Protein AF-A0A816V532-F1 (afdb_monomer_lite)

Structure (mmCIF, N/CA/C/O backbone):
data_AF-A0A816V532-F1
#
_entry.id   AF-A0A816V532-F1
#
loop_
_atom_site.group_PDB
_atom_site.id
_atom_site.type_symbol
_atom_site.label_atom_id
_atom_site.label_alt_id
_atom_site.label_comp_id
_atom_site.label_asym_id
_atom_site.label_entity_id
_atom_site.label_seq_id
_atom_site.pdbx_PDB_ins_code
_atom_site.Cartn_x
_atom_site.Cartn_y
_atom_site.Cartn_z
_atom_site.occupancy
_atom_site.B_iso_or_equiv
_atom_site.auth_seq_id
_atom_site.auth_comp_id
_atom_site.auth_asym_id
_atom_site.auth_atom_id
_atom_site.pdbx_PDB_model_num
ATOM 1 N N . MET A 1 1 ? 30.472 -33.501 -33.872 1.00 57.78 1 MET A N 1
ATOM 2 C CA . MET A 1 1 ? 30.111 -33.122 -32.482 1.00 57.78 1 MET A CA 1
ATOM 3 C C . MET A 1 1 ? 30.329 -31.638 -32.143 1.00 57.78 1 MET A C 1
ATOM 5 O O . MET A 1 1 ? 29.701 -31.175 -31.203 1.00 57.78 1 MET A O 1
ATOM 9 N N . GLY A 1 2 ? 31.120 -30.856 -32.896 1.00 64.56 2 GLY A N 1
ATOM 10 C CA . GLY A 1 2 ? 31.422 -29.450 -32.546 1.00 64.56 2 GLY A CA 1
ATOM 11 C C . GLY A 1 2 ? 30.283 -28.419 -32.679 1.00 64.56 2 GLY A C 1
ATOM 12 O O . GLY A 1 2 ? 30.340 -27.380 -32.036 1.00 64.56 2 GLY A O 1
ATOM 13 N N . LEU A 1 3 ? 29.228 -28.696 -33.457 1.00 66.00 3 LEU A N 1
ATOM 14 C CA . LEU A 1 3 ? 28.119 -27.751 -33.704 1.00 66.00 3 LEU A CA 1
ATOM 15 C C . LEU A 1 3 ? 26.981 -27.801 -32.664 1.00 66.00 3 LEU A C 1
ATOM 17 O O . LEU A 1 3 ? 26.150 -26.899 -32.619 1.00 66.00 3 LEU A O 1
ATOM 21 N N . LEU A 1 4 ? 26.945 -28.820 -31.801 1.00 71.69 4 LEU A N 1
ATOM 22 C CA . LEU A 1 4 ? 25.886 -28.989 -30.792 1.00 71.69 4 LEU A CA 1
ATOM 23 C C . LEU A 1 4 ? 26.057 -28.055 -29.582 1.00 71.69 4 LEU A C 1
ATOM 25 O O . LEU A 1 4 ? 25.076 -27.545 -29.044 1.00 71.69 4 LEU A O 1
ATOM 29 N N . ALA A 1 5 ? 27.303 -27.786 -29.186 1.00 71.75 5 ALA A N 1
ATOM 30 C CA . ALA A 1 5 ? 27.629 -26.891 -28.078 1.00 71.75 5 ALA A CA 1
ATOM 31 C C . ALA A 1 5 ? 27.169 -25.428 -28.292 1.00 71.75 5 ALA A C 1
ATOM 33 O O . ALA A 1 5 ? 26.525 -24.887 -27.388 1.00 71.75 5 ALA A O 1
ATOM 34 N N . PRO A 1 6 ? 27.408 -24.778 -29.454 1.00 75.75 6 PRO A N 1
ATOM 35 C CA . PRO A 1 6 ? 26.937 -23.410 -29.682 1.00 75.75 6 PRO A CA 1
ATOM 36 C C . PRO A 1 6 ? 25.405 -23.310 -29.763 1.00 75.75 6 PRO A C 1
ATOM 38 O O . PRO A 1 6 ? 24.836 -22.339 -29.270 1.00 75.75 6 PRO A O 1
ATOM 41 N N . LEU A 1 7 ? 24.719 -24.331 -30.293 1.00 72.81 7 LEU A N 1
ATOM 42 C CA . LEU A 1 7 ? 23.249 -24.388 -30.324 1.00 72.81 7 LEU A CA 1
ATOM 43 C C . LEU A 1 7 ? 22.635 -24.495 -28.919 1.00 72.81 7 LEU A C 1
ATOM 45 O O . LEU A 1 7 ? 21.651 -23.816 -28.621 1.00 72.81 7 LEU A O 1
ATOM 49 N N . MET A 1 8 ? 23.232 -25.293 -28.028 1.00 72.38 8 MET A N 1
ATOM 50 C CA . MET A 1 8 ? 22.786 -25.377 -26.632 1.00 72.38 8 MET A CA 1
ATOM 51 C C . MET A 1 8 ? 23.014 -24.073 -25.855 1.00 72.38 8 MET A C 1
ATOM 53 O O . MET A 1 8 ? 22.180 -23.703 -25.029 1.00 72.38 8 MET A O 1
ATOM 57 N N . LEU A 1 9 ? 24.109 -23.357 -26.124 1.00 71.00 9 LEU A N 1
ATOM 58 C CA . LEU A 1 9 ? 24.374 -22.037 -25.541 1.00 71.00 9 LEU A CA 1
ATOM 59 C C . LEU A 1 9 ? 23.373 -20.983 -26.029 1.00 71.00 9 LEU A C 1
ATOM 61 O O . LEU A 1 9 ? 22.866 -20.207 -25.221 1.00 71.00 9 LEU A O 1
ATOM 65 N N . LEU A 1 10 ? 23.033 -20.996 -27.321 1.00 73.50 10 LEU A N 1
ATOM 66 C CA . LEU A 1 10 ? 22.036 -20.090 -27.890 1.00 73.50 10 LEU A CA 1
ATOM 67 C C . LEU A 1 10 ? 20.649 -20.321 -27.271 1.00 73.50 10 LEU A C 1
ATOM 69 O O . LEU A 1 10 ? 19.994 -19.368 -26.858 1.00 73.50 10 LEU A O 1
ATOM 73 N N . SER A 1 11 ? 20.243 -21.588 -27.141 1.00 77.31 11 SER A N 1
ATOM 74 C CA . SER A 1 11 ? 18.985 -21.993 -26.500 1.00 77.31 11 SER A CA 1
ATOM 75 C C . SER A 1 11 ? 18.902 -21.538 -25.037 1.00 77.31 11 SER A C 1
ATOM 77 O O . SER A 1 11 ? 17.910 -20.928 -24.630 1.00 77.31 11 SER A O 1
ATOM 79 N N . LYS A 1 12 ? 19.974 -21.739 -24.254 1.00 71.12 12 LYS A N 1
ATOM 80 C CA . LYS A 1 12 ? 20.041 -21.268 -22.860 1.00 71.12 12 LYS A CA 1
ATOM 81 C C . LYS A 1 12 ? 19.942 -19.745 -22.762 1.00 71.12 12 LYS A C 1
ATOM 83 O O . LYS A 1 12 ? 19.173 -19.247 -21.945 1.00 71.12 12 LYS A O 1
ATOM 88 N N . ASN A 1 13 ? 20.662 -19.010 -23.608 1.00 71.38 13 ASN A N 1
ATOM 89 C CA . ASN A 1 13 ? 20.627 -17.546 -23.608 1.00 71.38 13 ASN A CA 1
ATOM 90 C C . ASN A 1 13 ? 19.251 -16.996 -24.016 1.00 71.38 13 ASN A C 1
ATOM 92 O O . ASN A 1 13 ? 18.772 -16.044 -23.403 1.00 71.38 13 ASN A O 1
ATOM 96 N N . LEU A 1 14 ? 18.574 -17.629 -24.981 1.00 69.56 14 LEU A N 1
ATOM 97 C CA . LEU A 1 14 ? 17.197 -17.285 -25.349 1.00 69.56 14 LEU A CA 1
ATOM 98 C C . LEU A 1 14 ? 16.229 -17.513 -24.184 1.00 69.56 14 LEU A C 1
ATOM 100 O O . LEU A 1 14 ? 15.425 -16.635 -23.879 1.00 69.56 14 LEU A O 1
ATOM 104 N N . SER A 1 15 ? 16.343 -18.649 -23.491 1.00 66.38 15 SER A N 1
ATOM 105 C CA . SER A 1 15 ? 15.522 -18.942 -22.312 1.00 66.38 15 SER A CA 1
ATOM 106 C C . SER A 1 15 ? 15.741 -17.919 -21.195 1.00 66.38 15 SER A C 1
ATOM 108 O O . SER A 1 15 ? 14.776 -17.484 -20.568 1.00 66.38 15 SER A O 1
ATOM 110 N N . ILE A 1 16 ? 16.986 -17.501 -20.950 1.00 70.12 16 ILE A N 1
ATOM 111 C CA . ILE A 1 16 ? 17.312 -16.476 -19.948 1.00 70.12 16 ILE A CA 1
ATOM 112 C C . ILE A 1 16 ? 16.702 -15.124 -20.346 1.00 70.12 16 ILE A C 1
ATOM 114 O O . ILE A 1 16 ? 16.022 -14.513 -19.523 1.00 70.12 16 ILE A O 1
ATOM 118 N N . CYS A 1 17 ? 16.849 -14.699 -21.606 1.00 67.38 17 CYS A N 1
ATOM 119 C CA . CYS A 1 17 ? 16.262 -13.450 -22.110 1.00 67.38 17 CYS A CA 1
ATOM 120 C C . CYS A 1 17 ? 14.735 -13.419 -21.983 1.00 67.38 17 CYS A C 1
ATOM 122 O O . CYS A 1 17 ? 14.179 -12.442 -21.481 1.00 67.38 17 CYS A O 1
ATOM 124 N N . VAL A 1 18 ? 14.052 -14.496 -22.386 1.00 71.50 18 VAL A N 1
ATOM 125 C CA . VAL A 1 18 ? 12.589 -14.588 -22.277 1.00 71.50 18 VAL A CA 1
ATOM 126 C C . VAL A 1 18 ? 12.170 -14.488 -20.809 1.00 71.50 18 VAL A C 1
ATOM 128 O O . VAL A 1 18 ? 11.314 -13.678 -20.462 1.00 71.50 18 VAL A O 1
ATOM 131 N N . THR A 1 19 ? 12.823 -15.231 -19.913 1.00 69.19 19 THR A N 1
ATOM 132 C CA . THR A 1 19 ? 12.499 -15.199 -18.476 1.00 69.19 19 THR A CA 1
ATOM 133 C C . THR A 1 19 ? 12.706 -13.804 -17.874 1.00 69.19 19 THR A C 1
ATOM 135 O O . THR A 1 19 ? 11.891 -13.331 -17.080 1.00 69.19 19 THR A O 1
ATOM 138 N N . GLN A 1 20 ? 13.767 -13.106 -18.286 1.00 70.44 20 GLN A N 1
ATOM 139 C CA . GLN A 1 20 ? 14.086 -11.756 -17.827 1.00 70.44 20 GLN A CA 1
ATOM 140 C C . GLN A 1 20 ? 13.056 -10.718 -18.299 1.00 70.44 20 GLN A C 1
ATOM 142 O O . GLN A 1 20 ? 12.751 -9.784 -17.557 1.00 70.44 20 GLN A O 1
ATOM 147 N N . GLN A 1 21 ? 12.463 -10.916 -19.479 1.00 73.19 21 GLN A N 1
ATOM 148 C CA . GLN A 1 21 ? 11.405 -10.059 -20.016 1.00 73.19 21 GLN A CA 1
ATOM 149 C C . GLN A 1 21 ? 10.057 -10.250 -19.298 1.00 73.19 21 GLN A C 1
ATOM 151 O O . GLN A 1 21 ? 9.328 -9.279 -19.112 1.00 73.19 21 GLN A O 1
ATOM 156 N N . TRP A 1 22 ? 9.735 -11.466 -18.838 1.00 72.50 22 TRP A N 1
ATOM 157 C CA . TRP A 1 22 ? 8.490 -11.758 -18.103 1.00 72.50 22 TRP A CA 1
ATOM 158 C C . TRP A 1 22 ? 8.538 -11.372 -16.615 1.00 72.50 22 TRP A C 1
ATOM 160 O O . TRP A 1 22 ? 7.510 -11.038 -16.021 1.00 72.50 22 TRP A O 1
ATOM 170 N N . MET A 1 23 ? 9.728 -11.369 -16.011 1.00 73.19 23 MET A N 1
ATOM 171 C CA . MET A 1 23 ? 9.947 -11.041 -14.598 1.00 73.19 23 MET A CA 1
ATOM 172 C C . MET A 1 23 ? 9.317 -9.705 -14.123 1.00 73.19 23 MET A C 1
ATOM 174 O O . MET A 1 23 ? 8.700 -9.705 -13.053 1.00 73.19 23 MET A O 1
ATOM 178 N N . PRO A 1 24 ? 9.421 -8.565 -14.842 1.00 70.44 24 PRO A N 1
ATOM 179 C CA . PRO A 1 24 ? 8.783 -7.313 -14.416 1.00 70.44 24 PRO A CA 1
ATOM 180 C C . PRO A 1 24 ? 7.250 -7.390 -14.398 1.00 70.44 24 PRO A C 1
ATOM 182 O O . PRO A 1 24 ? 6.637 -6.896 -13.451 1.00 70.44 24 PRO A O 1
ATOM 185 N N . TYR A 1 25 ? 6.628 -8.065 -15.372 1.00 74.38 25 TYR A N 1
ATOM 186 C CA . TYR A 1 25 ? 5.173 -8.261 -15.402 1.00 74.38 25 TYR A CA 1
ATOM 187 C C . TYR A 1 25 ? 4.698 -9.125 -14.234 1.00 74.38 25 TYR A C 1
ATOM 189 O O . TYR A 1 25 ? 3.705 -8.798 -13.585 1.00 74.38 25 TYR A O 1
ATOM 197 N N . TYR A 1 26 ? 5.441 -10.190 -13.919 1.00 76.00 26 TYR A N 1
ATOM 198 C CA . TYR A 1 26 ? 5.145 -11.041 -12.770 1.00 76.00 26 TYR A CA 1
ATOM 199 C C . TYR A 1 26 ? 5.245 -10.269 -11.448 1.00 76.00 26 TYR A C 1
ATOM 201 O O . TYR A 1 26 ? 4.340 -10.343 -10.618 1.00 76.00 26 TYR A O 1
ATOM 209 N N . LYS A 1 27 ? 6.306 -9.468 -11.266 1.00 70.31 27 LYS A N 1
ATOM 210 C CA . LYS A 1 27 ? 6.458 -8.606 -10.083 1.00 70.31 27 LYS A CA 1
ATOM 211 C C . LYS A 1 27 ? 5.295 -7.626 -9.954 1.00 70.31 27 LYS A C 1
ATOM 213 O O . LYS A 1 27 ? 4.735 -7.496 -8.872 1.00 70.31 27 LYS A O 1
ATOM 218 N N . LEU A 1 28 ? 4.895 -6.978 -11.044 1.00 72.44 28 LEU A N 1
ATOM 219 C CA . LEU A 1 28 ? 3.786 -6.028 -11.028 1.00 72.44 28 LEU A CA 1
ATOM 220 C C . LEU A 1 28 ? 2.451 -6.725 -10.708 1.00 72.44 28 LEU A C 1
ATOM 222 O O . LEU A 1 28 ? 1.699 -6.263 -9.855 1.00 72.44 28 LEU A O 1
ATOM 226 N N . GLY A 1 29 ? 2.173 -7.880 -11.311 1.00 75.31 29 GLY A N 1
ATOM 227 C CA . GLY A 1 29 ? 0.949 -8.635 -11.036 1.00 75.31 29 GLY A CA 1
ATOM 228 C C . GLY A 1 29 ? 0.864 -9.139 -9.592 1.00 75.31 29 GLY A C 1
ATOM 229 O O . GLY A 1 29 ? -0.103 -8.858 -8.884 1.00 75.31 29 GLY A O 1
ATOM 230 N N . VAL A 1 3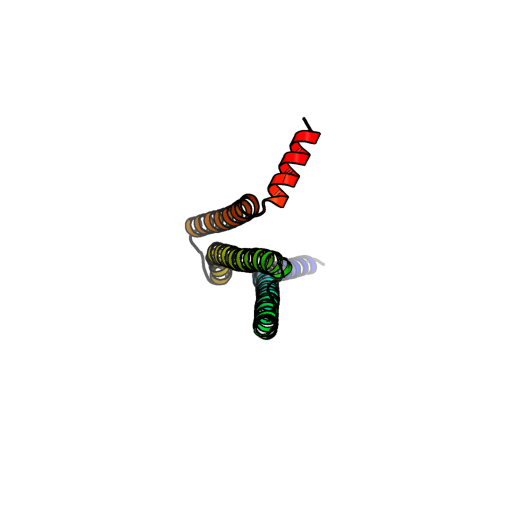0 ? 1.887 -9.868 -9.144 1.00 76.44 30 VAL A N 1
ATOM 231 C CA . VAL A 1 30 ? 1.842 -10.611 -7.875 1.00 76.44 30 VAL A CA 1
ATOM 232 C C . VAL A 1 30 ? 2.147 -9.735 -6.666 1.00 76.44 30 VAL A C 1
ATOM 234 O O . VAL A 1 30 ? 1.534 -9.918 -5.620 1.00 76.44 30 VAL A O 1
ATOM 237 N N . ILE A 1 31 ? 3.077 -8.786 -6.784 1.00 69.56 31 ILE A N 1
ATOM 238 C CA . ILE A 1 31 ? 3.506 -7.964 -5.641 1.00 69.56 31 ILE A CA 1
ATOM 239 C C . ILE A 1 31 ? 2.622 -6.724 -5.500 1.00 69.56 31 ILE A C 1
ATOM 241 O O . ILE A 1 31 ? 2.402 -6.256 -4.388 1.00 69.56 31 ILE A O 1
ATOM 245 N N . VAL A 1 32 ? 2.099 -6.193 -6.608 1.00 66.50 32 VAL A N 1
ATOM 246 C CA . VAL A 1 32 ? 1.400 -4.901 -6.599 1.00 66.50 32 VAL A CA 1
ATOM 247 C C . VAL A 1 32 ? -0.098 -5.068 -6.777 1.00 66.50 32 VAL A C 1
ATOM 249 O O . VAL A 1 32 ? -0.867 -4.690 -5.893 1.00 66.50 32 VAL A O 1
ATOM 252 N N . ILE A 1 33 ? -0.525 -5.630 -7.909 1.00 74.44 33 ILE A N 1
ATOM 253 C CA . ILE A 1 33 ? -1.948 -5.688 -8.263 1.00 74.44 33 ILE A CA 1
ATOM 254 C C . ILE A 1 33 ? -2.695 -6.595 -7.287 1.00 74.44 33 ILE A C 1
ATOM 256 O O . ILE A 1 33 ? -3.705 -6.184 -6.717 1.00 74.44 33 ILE A O 1
ATOM 260 N N . PHE A 1 34 ? -2.190 -7.807 -7.056 1.00 73.44 34 PHE A N 1
ATOM 261 C CA . PHE A 1 34 ? -2.890 -8.801 -6.249 1.00 73.44 34 PHE A CA 1
ATOM 262 C C . PHE A 1 34 ? -3.102 -8.360 -4.783 1.00 73.44 34 PHE A C 1
ATOM 264 O O . PHE A 1 34 ? -4.251 -8.376 -4.331 1.00 73.44 34 PHE A O 1
ATOM 271 N N . PRO A 1 35 ? -2.088 -7.861 -4.044 1.00 71.19 35 PRO A N 1
ATOM 272 C CA . PRO A 1 35 ? -2.282 -7.409 -2.665 1.00 71.19 35 PRO A CA 1
ATOM 273 C C . PRO A 1 35 ? -3.140 -6.145 -2.582 1.00 71.19 35 PRO A C 1
ATOM 275 O O . PRO A 1 35 ? -3.942 -6.005 -1.658 1.00 71.19 35 PRO A O 1
ATOM 278 N N . SER A 1 36 ? -3.027 -5.248 -3.568 1.00 72.38 36 SER A N 1
ATOM 279 C CA . SER A 1 36 ? -3.862 -4.044 -3.636 1.00 72.38 36 SER A CA 1
ATOM 280 C C . SER A 1 36 ? -5.335 -4.400 -3.825 1.00 72.38 36 SER A C 1
ATOM 282 O O . SER A 1 36 ? -6.180 -3.868 -3.109 1.00 72.38 36 SER A O 1
ATOM 284 N N . LEU A 1 37 ? -5.655 -5.338 -4.724 1.00 74.31 37 LEU A N 1
ATOM 285 C CA . LEU A 1 37 ? -7.028 -5.805 -4.938 1.00 74.31 37 LEU A CA 1
ATOM 286 C C . LEU A 1 37 ? -7.599 -6.470 -3.687 1.00 74.31 37 LEU A C 1
ATOM 288 O O . LEU A 1 37 ? -8.713 -6.138 -3.286 1.00 74.31 37 LEU A O 1
ATOM 292 N N . ILE A 1 38 ? -6.834 -7.350 -3.033 1.00 77.12 38 ILE A N 1
ATOM 293 C CA . ILE A 1 38 ? -7.259 -7.976 -1.773 1.00 77.12 38 ILE A CA 1
ATOM 294 C C . ILE A 1 38 ? -7.540 -6.908 -0.717 1.00 77.12 38 ILE A C 1
ATOM 296 O O . ILE A 1 38 ? -8.579 -6.958 -0.062 1.00 77.12 38 ILE A O 1
ATOM 300 N N . SER A 1 39 ? -6.652 -5.923 -0.575 1.00 72.38 39 SER A N 1
ATOM 301 C CA . SER A 1 39 ? -6.811 -4.842 0.398 1.00 72.38 39 SER A CA 1
ATOM 302 C C . SER A 1 39 ? -8.048 -3.985 0.101 1.00 72.38 39 SER A C 1
ATOM 304 O O . SER A 1 39 ? -8.835 -3.705 1.002 1.00 72.38 39 SER A O 1
ATOM 306 N N . ILE A 1 40 ? -8.296 -3.640 -1.167 1.00 75.50 40 ILE A N 1
ATOM 307 C CA . ILE A 1 40 ? -9.497 -2.901 -1.591 1.00 75.50 40 ILE A CA 1
ATOM 308 C C . ILE A 1 40 ? -10.768 -3.701 -1.294 1.00 75.50 40 ILE A C 1
ATOM 310 O O . ILE A 1 40 ? -11.721 -3.147 -0.742 1.00 75.50 40 ILE A O 1
ATOM 314 N N . ILE A 1 41 ? -10.793 -4.992 -1.640 1.00 76.94 41 ILE A N 1
ATOM 315 C CA . ILE A 1 41 ? -11.941 -5.873 -1.392 1.00 76.94 41 ILE A CA 1
ATOM 316 C C . ILE A 1 41 ? -12.192 -5.986 0.113 1.00 76.94 41 ILE A C 1
ATOM 318 O O . ILE A 1 41 ? -13.312 -5.743 0.557 1.00 76.94 41 ILE A O 1
ATOM 322 N N . ALA A 1 42 ? -11.160 -6.282 0.906 1.00 72.38 42 ALA A N 1
ATOM 323 C CA . ALA A 1 42 ? -11.275 -6.399 2.356 1.00 72.38 42 ALA A CA 1
ATOM 324 C C . ALA A 1 42 ? -11.783 -5.094 2.986 1.00 72.38 42 ALA A C 1
ATOM 326 O O . ALA A 1 42 ? -12.769 -5.111 3.723 1.00 72.38 42 ALA A O 1
ATOM 327 N N . ASN A 1 43 ? -11.188 -3.951 2.631 1.00 71.75 43 ASN A N 1
ATOM 328 C CA . ASN A 1 43 ? -11.612 -2.644 3.134 1.00 71.75 43 ASN A CA 1
ATOM 329 C C . ASN A 1 43 ? -13.055 -2.311 2.726 1.00 71.75 43 ASN A C 1
ATOM 331 O O . ASN A 1 43 ? -13.812 -1.788 3.541 1.00 71.75 43 ASN A O 1
ATOM 335 N N . SER A 1 44 ? -13.471 -2.663 1.506 1.00 71.44 44 SER A N 1
ATOM 336 C CA . SER A 1 44 ? -14.842 -2.445 1.021 1.00 71.44 44 SER A CA 1
ATOM 337 C C . SER A 1 44 ? -15.861 -3.322 1.748 1.00 71.44 44 SER A C 1
ATOM 339 O O . SER A 1 44 ? -16.946 -2.855 2.094 1.00 71.44 44 SER A O 1
ATOM 341 N N . VAL A 1 45 ? -15.519 -4.586 2.013 1.00 73.50 45 VAL A N 1
ATOM 342 C CA . VAL A 1 45 ? -16.363 -5.513 2.781 1.00 73.50 45 VAL A CA 1
ATOM 343 C C . VAL A 1 45 ? -16.519 -5.025 4.219 1.00 73.50 45 VAL A C 1
ATOM 345 O O . VAL A 1 45 ? -17.646 -4.942 4.708 1.00 73.50 45 VAL A O 1
ATOM 348 N N . ILE A 1 46 ? -15.421 -4.637 4.876 1.00 73.75 46 ILE A N 1
ATOM 349 C CA . ILE A 1 46 ? -15.448 -4.087 6.238 1.00 73.75 46 ILE A CA 1
ATOM 350 C C . ILE A 1 46 ? -16.276 -2.797 6.270 1.00 73.75 46 ILE A C 1
ATOM 352 O O . ILE A 1 46 ? -17.117 -2.626 7.154 1.00 73.75 46 ILE A O 1
ATOM 356 N N . PHE A 1 47 ? -16.099 -1.912 5.286 1.00 71.94 47 PHE A N 1
ATOM 357 C CA . PHE A 1 47 ? -16.868 -0.675 5.182 1.00 71.94 47 PHE A CA 1
ATOM 358 C C . PHE A 1 47 ? -18.370 -0.940 5.023 1.00 71.94 47 PHE A C 1
ATOM 360 O O . PHE A 1 47 ? -19.179 -0.395 5.777 1.00 71.94 47 PHE A O 1
ATOM 367 N N . ASN A 1 48 ? -18.755 -1.834 4.108 1.00 73.06 48 ASN A N 1
ATOM 368 C CA . ASN A 1 48 ? -20.152 -2.223 3.923 1.00 73.06 48 ASN A CA 1
ATOM 369 C C . ASN A 1 48 ? -20.742 -2.846 5.191 1.00 73.06 48 ASN A C 1
ATOM 371 O O . ASN A 1 48 ? -21.860 -2.505 5.583 1.00 73.06 48 ASN A O 1
ATOM 375 N N . PHE A 1 49 ? -19.991 -3.713 5.870 1.00 73.38 49 PHE A N 1
ATOM 376 C CA . PHE A 1 49 ? -20.421 -4.309 7.129 1.00 73.38 49 PHE A CA 1
ATOM 377 C C . PHE A 1 49 ? -20.628 -3.250 8.224 1.00 73.38 49 PHE A C 1
ATOM 379 O O . PHE A 1 49 ? -21.652 -3.263 8.911 1.00 73.38 49 PHE A O 1
ATOM 386 N N . ALA A 1 50 ? -19.720 -2.278 8.348 1.00 65.00 50 ALA A N 1
ATOM 387 C CA . ALA A 1 50 ? -19.841 -1.171 9.296 1.00 65.00 50 ALA A CA 1
ATOM 388 C C . ALA A 1 50 ? -21.051 -0.264 8.989 1.00 65.00 50 ALA A C 1
ATOM 390 O O . ALA A 1 50 ? -21.795 0.128 9.899 1.00 65.00 50 ALA A O 1
ATOM 391 N N . CYS A 1 51 ? -21.305 0.033 7.709 1.00 69.50 51 CYS A N 1
ATOM 392 C CA . CYS A 1 51 ? -22.476 0.793 7.268 1.00 69.50 51 CYS A CA 1
ATOM 393 C C . CYS A 1 51 ? -23.789 0.054 7.562 1.00 69.50 51 CYS A C 1
ATOM 395 O O . CYS A 1 51 ? -24.732 0.654 8.088 1.00 69.50 51 CYS A O 1
ATOM 397 N N . LEU A 1 52 ? -23.854 -1.249 7.276 1.00 69.56 52 LEU A N 1
ATOM 398 C CA . LEU A 1 52 ? -25.032 -2.077 7.545 1.00 69.56 52 LEU A CA 1
ATOM 399 C C . LEU A 1 52 ? -25.304 -2.210 9.048 1.00 69.56 52 LEU A C 1
ATOM 401 O O . LEU A 1 52 ? -26.449 -2.043 9.476 1.00 69.56 52 LEU A O 1
ATOM 405 N N . SER A 1 53 ? -24.263 -2.422 9.854 1.00 63.41 53 SER A N 1
ATOM 406 C CA . SER A 1 53 ? -24.356 -2.456 11.319 1.00 63.41 53 SER A CA 1
ATOM 407 C C . SER A 1 53 ? -24.858 -1.122 11.879 1.00 63.41 53 SER A C 1
ATOM 409 O O . SER A 1 53 ? -25.763 -1.089 12.714 1.00 63.41 53 SER A O 1
ATOM 411 N N . THR A 1 54 ? -24.375 -0.002 11.335 1.00 63.16 54 THR A N 1
ATOM 412 C CA . THR A 1 54 ? -24.854 1.339 11.699 1.00 63.16 54 THR A CA 1
ATOM 413 C C . THR A 1 54 ? -26.329 1.554 11.335 1.00 63.16 54 THR A C 1
ATOM 415 O O . THR A 1 54 ? -27.083 2.145 12.116 1.00 63.16 54 THR A O 1
ATOM 418 N N . ARG A 1 55 ? -26.771 1.062 10.168 1.00 63.53 55 ARG A N 1
ATOM 419 C CA . ARG A 1 55 ? -28.156 1.212 9.694 1.00 63.53 55 ARG A CA 1
ATOM 420 C C . ARG A 1 55 ? -29.152 0.407 10.537 1.00 63.53 55 ARG A C 1
ATOM 422 O O . ARG A 1 55 ? -30.217 0.930 10.857 1.00 63.53 55 ARG A O 1
ATOM 429 N N . ARG A 1 56 ? -28.807 -0.821 10.945 1.00 58.91 56 ARG A N 1
ATOM 430 C CA . ARG A 1 56 ? -29.686 -1.685 11.763 1.00 58.91 56 ARG A CA 1
ATOM 431 C C . ARG A 1 56 ? -29.959 -1.114 13.156 1.00 58.91 56 ARG A C 1
ATOM 433 O O . ARG A 1 56 ? -31.082 -1.212 13.646 1.00 58.91 56 ARG A O 1
ATOM 440 N N . ILE A 1 57 ? -28.964 -0.470 13.766 1.00 54.31 57 ILE A N 1
ATOM 441 C CA . ILE A 1 57 ? -29.085 0.093 15.118 1.00 54.31 57 ILE A CA 1
ATOM 442 C C . ILE A 1 57 ? -29.893 1.401 15.111 1.00 54.31 57 ILE A C 1
ATOM 444 O O . ILE A 1 57 ? -30.668 1.639 16.034 1.00 54.31 57 ILE A O 1
ATOM 448 N N . ARG A 1 58 ? -29.806 2.222 14.048 1.00 55.75 58 ARG A N 1
ATOM 449 C CA . ARG A 1 58 ? -30.673 3.411 13.894 1.00 55.75 58 ARG A CA 1
ATOM 450 C C . ARG A 1 58 ? -32.161 3.057 13.828 1.00 55.75 58 ARG A C 1
ATOM 452 O O . ARG A 1 58 ? -32.969 3.801 14.366 1.00 55.75 58 ARG A O 1
ATOM 459 N N . LEU A 1 59 ? -32.507 1.923 13.215 1.00 55.00 59 LEU A N 1
ATOM 460 C CA . LEU A 1 59 ? -33.891 1.441 13.139 1.00 55.00 59 LEU A CA 1
ATOM 461 C C . LEU A 1 59 ? -34.410 0.900 14.485 1.00 55.00 59 LEU A C 1
ATOM 463 O O . LEU A 1 59 ? -35.583 1.076 14.786 1.00 55.00 59 LEU A O 1
ATOM 467 N N . HIS A 1 60 ? -33.546 0.320 15.325 1.00 51.66 60 HIS A N 1
ATOM 468 C CA . HIS A 1 60 ? -33.926 -0.170 16.662 1.00 51.66 60 HIS A CA 1
ATOM 469 C C . HIS A 1 60 ? -33.849 0.906 17.765 1.00 51.66 60 HIS A C 1
ATOM 471 O O . HIS A 1 60 ? -34.461 0.758 18.819 1.00 51.66 60 HIS A O 1
ATOM 477 N N . GLY A 1 61 ? -33.123 2.008 17.541 1.00 50.28 61 GLY A N 1
ATOM 478 C CA . GLY A 1 61 ? -32.947 3.093 18.515 1.00 50.28 61 GLY A CA 1
ATOM 479 C C . GLY A 1 61 ? -34.105 4.096 18.608 1.00 50.28 61 GLY A C 1
ATOM 480 O O . GLY A 1 61 ? -34.054 4.980 19.466 1.00 50.28 61 GLY A O 1
ATOM 481 N N . GLY A 1 62 ? -35.114 3.977 17.736 1.00 55.12 62 GLY A N 1
ATOM 482 C CA . GLY A 1 62 ? -36.263 4.885 17.670 1.00 55.12 62 GLY A CA 1
ATOM 483 C C . GLY A 1 62 ? -37.399 4.585 18.654 1.00 55.12 62 GLY A C 1
ATOM 484 O O . GLY A 1 62 ? -38.248 5.447 18.836 1.00 55.12 62 GLY A O 1
ATOM 485 N N . ILE A 1 63 ? -37.433 3.402 19.290 1.00 58.12 63 ILE A N 1
ATOM 486 C CA . ILE A 1 63 ? -38.612 2.965 20.073 1.00 58.12 63 ILE A CA 1
ATOM 487 C C . ILE A 1 63 ? -38.299 2.618 21.545 1.00 58.12 63 ILE A C 1
ATOM 489 O O . ILE A 1 63 ? -39.214 2.605 22.360 1.00 58.12 63 ILE A O 1
ATOM 493 N N . ALA A 1 64 ? -37.042 2.415 21.963 1.00 51.34 64 ALA A N 1
ATOM 494 C CA . ALA A 1 64 ? -36.760 1.931 23.322 1.00 51.34 64 ALA A CA 1
ATOM 495 C C . ALA A 1 64 ? -35.738 2.771 24.111 1.00 51.34 64 ALA A C 1
ATOM 497 O O . ALA A 1 64 ? -34.541 2.772 23.827 1.00 51.34 64 ALA A O 1
ATOM 498 N N . SER A 1 65 ? -36.274 3.428 25.142 1.00 50.78 65 SER A N 1
ATOM 499 C CA . SER A 1 65 ? -35.855 3.355 26.548 1.00 50.78 65 SER A CA 1
ATOM 500 C C . SER A 1 65 ? -34.413 3.725 26.949 1.00 50.78 65 SER A C 1
ATOM 502 O O . SER A 1 65 ? -33.405 3.183 26.500 1.00 50.78 65 SER A O 1
ATOM 504 N N . MET A 1 66 ? -34.390 4.645 27.909 1.00 53.94 66 MET A N 1
ATOM 505 C CA . MET A 1 66 ? -33.359 5.153 28.812 1.00 53.94 66 MET A CA 1
ATOM 506 C C . MET A 1 66 ? -32.523 4.048 29.503 1.00 53.94 66 MET A C 1
ATOM 508 O O . MET A 1 66 ? -32.610 3.866 30.711 1.00 53.94 66 MET A O 1
ATOM 512 N N . ASN A 1 67 ? -31.707 3.295 28.753 1.00 59.00 67 ASN A N 1
ATOM 513 C CA . ASN A 1 67 ? -30.854 2.228 29.296 1.00 59.00 67 ASN A CA 1
ATOM 514 C C . ASN A 1 67 ? -29.347 2.564 29.174 1.00 59.00 67 ASN A C 1
ATOM 516 O O . ASN A 1 67 ? -28.876 2.837 28.066 1.00 59.00 67 ASN A O 1
ATOM 520 N N . PRO A 1 68 ? -28.544 2.467 30.257 1.00 58.44 68 PRO A N 1
ATOM 521 C CA . PRO A 1 68 ? -27.102 2.779 30.265 1.00 58.44 68 PRO A CA 1
ATOM 522 C C . PRO A 1 68 ? -26.254 1.847 29.379 1.00 58.44 68 PRO A C 1
ATOM 524 O O . PRO A 1 68 ? -25.098 2.132 29.079 1.00 58.44 68 PRO A O 1
ATOM 527 N N . ILE A 1 69 ? -26.835 0.746 28.899 1.00 59.69 69 ILE A N 1
ATOM 528 C CA . ILE A 1 69 ? -26.221 -0.155 27.914 1.00 59.69 69 ILE A CA 1
ATOM 529 C C . ILE A 1 69 ? -26.052 0.557 26.554 1.00 59.69 69 ILE A C 1
ATOM 531 O O . ILE A 1 69 ? -25.074 0.323 25.841 1.00 59.69 69 ILE A O 1
ATOM 535 N N . ARG A 1 70 ? -26.947 1.501 26.224 1.00 59.94 70 ARG A N 1
ATOM 536 C CA . ARG A 1 70 ? -26.934 2.252 24.959 1.00 59.94 70 ARG A CA 1
ATOM 537 C C . ARG A 1 70 ? -25.723 3.182 24.835 1.00 59.94 70 ARG A C 1
ATOM 539 O O . ARG A 1 70 ? -25.117 3.238 2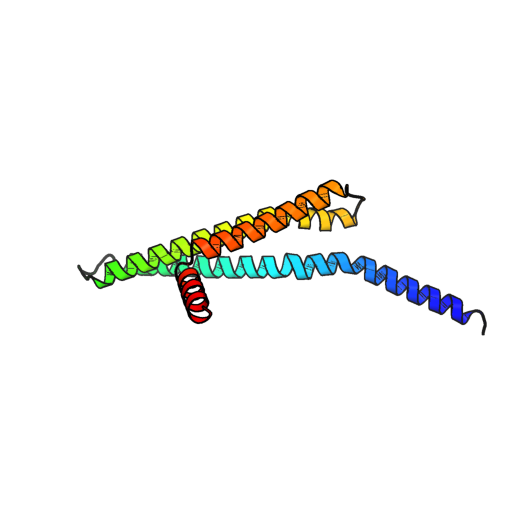3.766 1.00 59.94 70 ARG A O 1
ATOM 546 N N . SER A 1 71 ? -25.316 3.847 25.919 1.00 64.00 71 SER A N 1
ATOM 547 C CA . SER A 1 71 ? -24.159 4.757 25.905 1.00 64.00 71 SER A CA 1
ATOM 548 C C . SER A 1 71 ? -22.832 4.008 25.725 1.00 64.00 71 SER A C 1
ATOM 550 O O . SER A 1 71 ? -21.934 4.484 25.028 1.00 64.00 71 SER A O 1
ATOM 552 N N . ARG A 1 72 ? -22.714 2.790 26.276 1.00 62.09 72 ARG A N 1
ATOM 553 C CA . ARG A 1 72 ? -21.542 1.922 26.067 1.00 62.09 72 ARG A CA 1
ATOM 554 C C . ARG A 1 72 ? -21.434 1.459 24.611 1.00 62.09 72 ARG A C 1
ATOM 556 O O . ARG A 1 72 ? -20.336 1.444 24.056 1.00 62.09 72 ARG A O 1
ATOM 563 N N . GLN A 1 73 ? -22.564 1.137 23.983 1.00 64.88 73 GLN A N 1
ATOM 564 C CA . GLN A 1 73 ? -22.617 0.696 22.589 1.00 64.88 73 GLN A CA 1
ATOM 565 C C . GLN A 1 73 ? -22.348 1.838 21.592 1.00 64.88 73 GLN A C 1
ATOM 567 O O . GLN A 1 73 ? -21.643 1.633 20.605 1.00 64.88 73 GLN A O 1
ATOM 572 N N . GLU A 1 74 ? -22.809 3.063 21.871 1.00 69.12 74 GLU A N 1
ATOM 573 C CA . GLU A 1 74 ? -22.434 4.252 21.087 1.00 69.12 74 GLU A CA 1
ATOM 574 C C . GLU A 1 74 ? -20.929 4.545 21.155 1.00 69.12 74 GLU A C 1
ATOM 576 O O . GLU A 1 74 ? -20.316 4.858 20.131 1.00 69.12 74 GLU A O 1
ATOM 581 N N . ARG A 1 75 ? -20.303 4.376 22.328 1.00 68.81 75 ARG A N 1
ATOM 582 C CA . ARG A 1 75 ? -18.857 4.589 22.504 1.00 68.81 75 ARG A CA 1
ATOM 583 C C . ARG A 1 75 ? -18.015 3.579 21.716 1.00 68.81 75 ARG A C 1
ATOM 585 O O . ARG A 1 75 ? -17.032 3.970 21.089 1.00 68.81 75 ARG A O 1
ATOM 592 N N . LEU A 1 76 ? -18.417 2.303 21.707 1.00 67.19 76 LEU A N 1
ATOM 593 C CA . LEU A 1 76 ? -17.770 1.257 20.902 1.00 67.19 76 LEU A CA 1
ATOM 594 C C . LEU A 1 76 ? -17.902 1.540 19.399 1.00 67.19 76 LEU A C 1
ATOM 596 O O . LEU A 1 76 ? -16.912 1.487 18.676 1.00 67.19 76 LEU A O 1
ATOM 600 N N . ARG A 1 77 ? -19.084 1.963 18.943 1.00 66.38 77 ARG A N 1
ATOM 601 C CA . ARG A 1 77 ? -19.322 2.315 17.537 1.00 66.38 77 ARG A CA 1
ATOM 602 C C . ARG A 1 77 ? -18.494 3.518 17.077 1.00 66.38 77 ARG A C 1
ATOM 604 O O . ARG A 1 77 ? -17.970 3.511 15.966 1.00 66.38 77 ARG A O 1
ATOM 611 N N . HIS A 1 78 ? -18.349 4.548 17.913 1.00 72.88 78 HIS A N 1
ATOM 612 C CA . HIS A 1 78 ? -17.465 5.675 17.597 1.00 72.88 78 HIS A CA 1
ATOM 613 C C . HIS A 1 78 ? -16.008 5.230 17.428 1.00 72.88 78 HIS A C 1
ATOM 615 O O . HIS A 1 78 ? -15.336 5.710 16.515 1.00 72.88 78 HIS A O 1
ATOM 621 N N . ARG A 1 79 ? -15.542 4.281 18.252 1.00 74.62 79 ARG A N 1
ATOM 622 C CA . ARG A 1 79 ? -14.205 3.686 18.125 1.00 74.62 79 ARG A CA 1
ATOM 623 C C . ARG A 1 79 ? -14.058 2.906 16.814 1.00 74.62 79 ARG A C 1
ATOM 625 O O . ARG A 1 79 ? -13.069 3.104 16.120 1.00 74.62 79 ARG A O 1
ATOM 632 N N . GLU A 1 80 ? -15.035 2.082 16.440 1.00 72.44 80 GLU A N 1
ATOM 633 C CA . GLU A 1 80 ? -15.009 1.304 15.187 1.00 72.44 80 GLU A CA 1
ATOM 634 C C . GLU A 1 80 ? -14.997 2.194 13.938 1.00 72.44 80 GLU A C 1
ATOM 636 O O . GLU A 1 80 ? -14.193 1.987 13.032 1.00 72.44 80 GLU A O 1
ATOM 641 N N . VAL A 1 81 ? -15.843 3.229 13.896 1.00 75.56 81 VAL A N 1
ATOM 642 C CA . VAL A 1 81 ? -15.883 4.175 12.768 1.00 75.56 81 VAL A CA 1
ATOM 643 C C . VAL A 1 81 ? -14.587 4.983 12.680 1.00 75.56 81 VAL A C 1
ATOM 645 O O . VAL A 1 81 ? -14.094 5.239 11.581 1.00 75.56 81 VAL A O 1
ATOM 648 N N . TYR A 1 82 ? -14.015 5.370 13.823 1.00 79.44 82 TYR A N 1
ATOM 649 C CA . TYR A 1 82 ? -12.716 6.038 13.868 1.00 79.44 82 TYR A CA 1
ATOM 650 C C . TYR A 1 82 ? -11.598 5.134 13.328 1.00 79.44 82 TYR A C 1
ATOM 652 O O . TYR A 1 82 ? -10.847 5.564 12.454 1.00 79.44 82 TYR A O 1
ATOM 660 N N . LEU A 1 83 ? -11.544 3.870 13.767 1.00 76.50 83 LEU A N 1
ATOM 661 C CA . LEU A 1 83 ? -10.593 2.875 13.261 1.00 76.50 83 LEU A CA 1
ATOM 662 C C . LEU A 1 83 ? -10.743 2.671 11.751 1.00 76.50 83 LEU A C 1
ATOM 664 O O . LEU A 1 83 ? -9.748 2.673 11.035 1.00 76.50 83 LEU A O 1
ATOM 668 N N . LEU A 1 84 ? -11.975 2.577 11.249 1.00 77.81 84 LEU A N 1
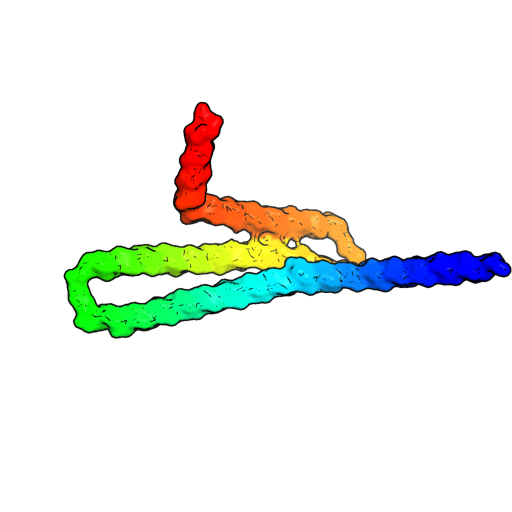ATOM 669 C CA . LEU A 1 84 ? -12.248 2.426 9.821 1.00 77.81 84 LEU A CA 1
ATOM 670 C C . LEU A 1 84 ? -11.768 3.633 9.007 1.00 77.81 84 LEU A C 1
ATOM 672 O O . LEU A 1 84 ? -11.101 3.471 7.986 1.00 77.81 84 LEU A O 1
ATOM 676 N N . LYS A 1 85 ? -12.063 4.854 9.475 1.00 80.06 85 LYS A N 1
ATOM 677 C CA . LYS A 1 85 ? -11.572 6.091 8.849 1.00 80.06 85 LYS A CA 1
ATOM 678 C C . LYS A 1 85 ? -10.045 6.115 8.818 1.00 80.06 85 LYS A C 1
ATOM 680 O O . LYS A 1 85 ? -9.453 6.558 7.837 1.00 80.06 85 LYS A O 1
ATOM 685 N N . GLN A 1 86 ? -9.411 5.627 9.876 1.00 82.00 86 GLN A N 1
ATOM 686 C CA . GLN A 1 86 ? -7.965 5.585 9.976 1.00 82.00 86 GLN A CA 1
ATOM 687 C C . GLN A 1 86 ? -7.334 4.508 9.088 1.00 82.00 86 GLN A C 1
ATOM 689 O O . GLN A 1 86 ? -6.326 4.783 8.443 1.00 82.00 86 GLN A O 1
ATOM 694 N N . MET A 1 87 ? -7.940 3.323 8.982 1.00 77.19 87 MET A N 1
ATOM 695 C CA . MET A 1 87 ? -7.534 2.290 8.022 1.00 77.19 87 MET A CA 1
ATOM 696 C C . MET A 1 87 ? -7.636 2.808 6.585 1.00 77.19 87 MET A C 1
ATOM 698 O O . MET A 1 87 ? -6.690 2.656 5.816 1.00 77.19 87 MET A O 1
ATOM 702 N N . ALA A 1 88 ? -8.729 3.500 6.246 1.00 80.44 88 ALA A N 1
ATOM 703 C CA . ALA A 1 88 ? -8.888 4.137 4.941 1.00 80.44 88 ALA A CA 1
ATOM 704 C C . ALA A 1 88 ? -7.813 5.209 4.691 1.00 80.44 88 ALA A C 1
ATOM 706 O O . ALA A 1 88 ? -7.223 5.254 3.616 1.00 80.44 88 ALA A O 1
ATOM 707 N N . PHE A 1 89 ? -7.502 6.036 5.694 1.00 83.44 89 PHE A N 1
ATOM 708 C CA . PHE A 1 89 ? -6.425 7.022 5.597 1.00 83.44 89 PHE A CA 1
ATOM 709 C C . PHE A 1 89 ? -5.057 6.362 5.365 1.00 83.44 89 PHE A C 1
ATOM 711 O O . PHE A 1 89 ? -4.345 6.752 4.443 1.00 83.44 89 PHE A O 1
ATOM 718 N N . MET A 1 90 ? -4.707 5.335 6.148 1.00 81.12 90 MET A N 1
ATOM 719 C CA . MET A 1 90 ? -3.448 4.596 5.986 1.00 81.12 90 MET A CA 1
ATOM 720 C C . MET A 1 90 ? -3.351 3.918 4.617 1.00 81.12 90 MET A C 1
ATOM 722 O O . MET A 1 90 ? -2.280 3.900 4.008 1.00 81.12 90 MET A O 1
ATOM 726 N N . PHE A 1 91 ? -4.469 3.403 4.103 1.00 80.50 91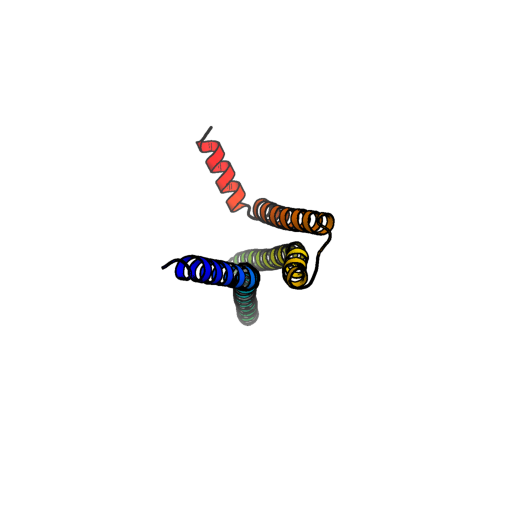 PHE A N 1
ATOM 727 C CA . PHE A 1 91 ? -4.541 2.850 2.756 1.00 80.50 91 PHE A CA 1
ATOM 728 C C . PHE A 1 91 ? -4.264 3.921 1.693 1.00 80.50 91 PHE A C 1
ATOM 730 O O . PHE A 1 91 ? -3.412 3.712 0.834 1.00 80.50 91 PHE A O 1
ATOM 737 N N . CYS A 1 92 ? -4.903 5.091 1.781 1.00 82.50 92 CYS A N 1
ATOM 738 C CA . CYS A 1 92 ? -4.657 6.197 0.853 1.00 82.50 92 CYS A CA 1
ATOM 739 C C . CYS A 1 92 ? -3.200 6.678 0.889 1.00 82.50 92 CYS A C 1
ATOM 741 O O . CYS A 1 92 ? -2.611 6.902 -0.165 1.00 82.50 92 CYS A O 1
ATOM 743 N N . VAL A 1 93 ? -2.603 6.801 2.080 1.00 84.31 93 VAL A N 1
ATOM 744 C CA . VAL A 1 93 ? -1.187 7.180 2.238 1.00 84.31 93 VAL A CA 1
ATOM 745 C C . VAL A 1 93 ? -0.268 6.129 1.619 1.00 84.31 93 VAL A C 1
ATOM 747 O O . VAL A 1 93 ? 0.671 6.482 0.909 1.00 84.31 93 VAL A O 1
ATOM 750 N N . HIS A 1 94 ? -0.557 4.844 1.835 1.00 82.88 94 HIS A N 1
ATOM 751 C CA . HIS A 1 94 ? 0.221 3.752 1.256 1.00 82.88 94 HIS A CA 1
ATOM 752 C C . HIS A 1 94 ? 0.141 3.748 -0.271 1.00 82.88 94 HIS A C 1
ATOM 754 O O . HIS A 1 94 ? 1.165 3.785 -0.946 1.00 82.88 94 HIS A O 1
ATOM 760 N N . VAL A 1 95 ? -1.074 3.750 -0.823 1.00 82.62 95 VAL A N 1
ATOM 761 C CA . VAL A 1 95 ? -1.285 3.754 -2.273 1.00 82.62 95 VAL A CA 1
ATOM 762 C C . VAL A 1 95 ? -0.673 5.004 -2.893 1.00 82.62 95 VAL A C 1
ATOM 764 O O . VAL A 1 95 ? 0.024 4.889 -3.890 1.00 82.62 95 VAL A O 1
ATOM 767 N N . GLY A 1 96 ? -0.856 6.180 -2.288 1.00 83.25 96 GLY A N 1
ATOM 768 C CA . GLY A 1 96 ? -0.266 7.427 -2.775 1.00 83.25 96 GLY A CA 1
ATOM 769 C C . GLY A 1 96 ? 1.264 7.422 -2.759 1.00 83.25 96 GLY A C 1
ATOM 770 O O . GLY A 1 96 ? 1.882 7.877 -3.717 1.00 83.25 96 GLY A O 1
ATOM 771 N N . GLY A 1 97 ? 1.885 6.874 -1.710 1.00 83.31 97 GLY A N 1
ATOM 772 C CA . GLY A 1 97 ? 3.343 6.780 -1.603 1.00 83.31 97 GLY A CA 1
ATOM 773 C C . GLY A 1 97 ? 3.966 5.761 -2.557 1.00 83.31 97 GLY A C 1
ATOM 774 O O . GLY A 1 97 ? 5.045 6.001 -3.094 1.00 83.31 97 GLY A O 1
ATOM 775 N N . TRP A 1 98 ? 3.282 4.642 -2.804 1.00 83.75 98 TRP A N 1
ATOM 776 C CA . TRP A 1 98 ? 3.785 3.563 -3.658 1.00 83.75 98 TRP A CA 1
ATOM 777 C C . TRP A 1 98 ? 3.359 3.678 -5.129 1.00 83.75 98 TRP A C 1
ATOM 779 O O . TRP A 1 98 ? 4.042 3.143 -6.003 1.00 83.75 98 TRP A O 1
ATOM 789 N N . ALA A 1 99 ? 2.286 4.410 -5.444 1.00 84.56 99 ALA A N 1
ATOM 790 C CA . ALA A 1 99 ? 1.806 4.592 -6.814 1.00 84.56 99 ALA A CA 1
ATOM 791 C C . ALA A 1 99 ? 2.886 5.108 -7.783 1.00 84.56 99 ALA A C 1
ATOM 793 O O . ALA A 1 99 ? 3.006 4.529 -8.863 1.00 84.56 99 ALA A O 1
ATOM 794 N N . PRO A 1 100 ? 3.728 6.104 -7.437 1.00 84.12 100 PRO A N 1
ATOM 795 C CA . PRO A 1 100 ? 4.799 6.551 -8.326 1.00 84.12 100 PRO A CA 1
ATOM 796 C C . PRO A 1 100 ? 5.820 5.451 -8.646 1.00 84.12 100 PRO A C 1
ATOM 798 O O . PRO A 1 100 ? 6.254 5.335 -9.789 1.00 84.12 100 PRO A O 1
ATOM 801 N N . ILE A 1 101 ? 6.157 4.598 -7.670 1.00 82.81 101 ILE A N 1
ATOM 802 C CA . ILE A 1 101 ? 7.041 3.438 -7.871 1.00 82.81 101 ILE A CA 1
ATOM 803 C C . ILE A 1 101 ? 6.411 2.442 -8.845 1.00 82.81 101 ILE A C 1
ATOM 805 O O . ILE A 1 101 ? 7.093 1.929 -9.732 1.00 82.81 101 ILE A O 1
ATOM 809 N N . TYR A 1 102 ? 5.109 2.189 -8.715 1.00 79.62 102 TYR A N 1
ATOM 810 C CA . TYR A 1 102 ? 4.386 1.279 -9.601 1.00 79.62 102 TYR A CA 1
ATOM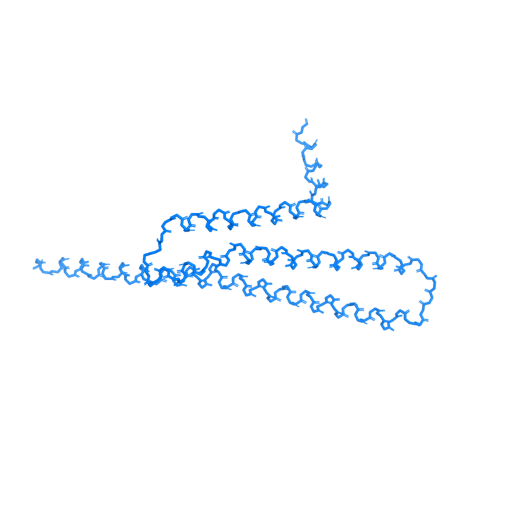 811 C C . TYR A 1 102 ? 4.272 1.820 -11.025 1.00 79.62 102 TYR A C 1
ATOM 813 O O . TYR A 1 102 ? 4.489 1.074 -11.978 1.00 79.62 102 TYR A O 1
ATOM 821 N N . ILE A 1 103 ? 4.000 3.120 -11.168 1.00 79.69 103 ILE A N 1
ATOM 822 C CA . ILE A 1 103 ? 3.981 3.807 -12.464 1.00 79.69 103 ILE A CA 1
ATOM 823 C C . ILE A 1 103 ? 5.359 3.708 -13.118 1.00 79.69 103 ILE A C 1
ATOM 825 O O . ILE A 1 103 ? 5.448 3.331 -14.283 1.00 79.69 103 ILE A O 1
ATOM 829 N N . ILE A 1 104 ? 6.431 3.953 -12.359 1.00 77.12 104 ILE A N 1
ATOM 830 C CA . ILE A 1 104 ? 7.802 3.828 -12.859 1.00 77.12 104 ILE A CA 1
ATOM 831 C C . ILE A 1 104 ? 8.122 2.403 -13.283 1.00 77.12 104 ILE A C 1
ATOM 833 O O . ILE A 1 104 ? 8.688 2.206 -14.353 1.00 77.12 104 ILE A O 1
ATOM 837 N N . ALA A 1 105 ? 7.757 1.404 -12.480 1.00 71.75 105 ALA A N 1
ATOM 838 C CA . ALA A 1 105 ? 7.969 0.005 -12.828 1.00 71.75 105 ALA A CA 1
ATOM 839 C C . ALA A 1 105 ? 7.230 -0.379 -14.121 1.00 71.75 105 ALA A C 1
ATOM 841 O O . ALA A 1 105 ? 7.788 -1.106 -14.939 1.00 71.75 105 ALA A O 1
ATOM 842 N N . ALA A 1 106 ? 6.020 0.149 -14.335 1.00 70.19 106 ALA A N 1
ATOM 843 C CA . ALA A 1 106 ? 5.263 -0.042 -15.569 1.00 70.19 106 ALA A CA 1
ATOM 844 C C . ALA A 1 106 ? 5.894 0.691 -16.768 1.00 70.19 106 ALA A C 1
ATOM 846 O O . ALA A 1 106 ? 5.939 0.148 -17.870 1.00 70.19 106 ALA A O 1
ATOM 847 N N . SER A 1 107 ? 6.424 1.903 -16.572 1.00 69.50 107 SER A N 1
ATOM 848 C CA . SER A 1 107 ? 7.031 2.698 -17.648 1.00 69.50 107 SER A CA 1
ATOM 849 C C . SER A 1 107 ? 8.470 2.299 -17.986 1.00 69.50 107 SER A C 1
ATOM 851 O O . SER A 1 107 ? 8.871 2.448 -19.134 1.00 69.50 107 SER A O 1
ATOM 853 N N . ASN A 1 108 ? 9.241 1.739 -17.043 1.00 64.38 108 ASN A N 1
ATOM 854 C CA . ASN A 1 108 ? 10.597 1.211 -17.293 1.00 64.38 108 ASN A CA 1
ATOM 855 C C . ASN A 1 108 ? 10.590 0.005 -18.248 1.00 64.38 108 ASN A C 1
ATOM 857 O O . ASN A 1 108 ? 11.636 -0.396 -18.746 1.00 64.38 108 ASN A O 1
ATOM 861 N N . ILE A 1 109 ? 9.413 -0.560 -18.532 1.00 58.88 109 ILE A N 1
ATOM 862 C CA . ILE A 1 109 ? 9.210 -1.533 -19.611 1.00 58.88 109 ILE A CA 1
ATOM 863 C C . ILE A 1 109 ? 9.463 -0.877 -20.991 1.00 58.88 109 ILE A C 1
ATOM 865 O O . ILE A 1 109 ? 9.774 -1.579 -21.946 1.00 58.88 109 ILE A O 1
ATOM 869 N N . HIS A 1 110 ? 9.375 0.459 -21.097 1.00 53.69 110 HIS A N 1
ATOM 870 C CA . HIS A 1 110 ? 9.389 1.207 -22.361 1.00 53.69 110 HIS A CA 1
ATOM 871 C C . HIS A 1 110 ? 10.484 2.293 -22.474 1.00 53.69 110 HIS A C 1
ATOM 873 O O . HIS A 1 110 ? 10.578 2.926 -23.524 1.00 53.69 110 HIS A O 1
ATOM 879 N N . GLY A 1 111 ? 11.335 2.532 -21.464 1.00 57.09 111 GLY A N 1
ATOM 880 C CA . GLY A 1 111 ? 12.408 3.531 -21.594 1.00 57.09 111 GLY A CA 1
ATOM 881 C C . GLY A 1 111 ? 13.320 3.709 -20.377 1.00 57.09 111 GLY A C 1
ATOM 882 O O . GLY A 1 111 ? 12.969 3.332 -19.265 1.00 57.09 111 GLY A O 1
ATOM 883 N N . TYR A 1 112 ? 14.495 4.311 -20.606 1.00 59.97 112 TYR A N 1
ATOM 884 C CA . TYR A 1 112 ? 15.490 4.657 -19.583 1.00 59.97 112 TYR A CA 1
ATOM 885 C C . TYR A 1 112 ? 14.990 5.808 -18.698 1.00 59.97 112 TYR A C 1
ATOM 887 O O . TYR A 1 112 ? 15.079 6.977 -19.075 1.00 59.97 112 TYR A O 1
ATOM 895 N N . LEU A 1 113 ? 14.480 5.499 -17.506 1.00 62.97 113 LEU A N 1
ATOM 896 C CA . LEU A 1 113 ? 14.181 6.524 -16.506 1.00 62.97 113 LEU A CA 1
ATOM 897 C C . LEU A 1 113 ? 15.436 6.986 -15.754 1.00 62.97 113 LEU A C 1
ATOM 899 O O . LEU A 1 113 ? 16.346 6.210 -15.460 1.00 62.97 113 LEU A O 1
ATOM 903 N N . PHE A 1 114 ? 15.452 8.273 -15.397 1.00 74.25 114 PHE A N 1
ATOM 904 C CA . PHE A 1 114 ? 16.507 8.902 -14.602 1.00 74.25 114 PHE A CA 1
ATOM 905 C C . PHE A 1 114 ? 16.630 8.220 -13.227 1.00 74.25 114 PHE A C 1
ATOM 907 O O . PHE A 1 114 ? 15.704 8.266 -12.417 1.00 74.25 114 PHE A O 1
ATOM 914 N N . SER A 1 115 ? 17.799 7.642 -12.934 1.00 76.81 115 SER A N 1
ATOM 915 C CA . SER A 1 115 ? 18.096 6.934 -11.673 1.00 76.81 115 SER A CA 1
ATOM 916 C C . SER A 1 115 ? 17.771 7.761 -10.412 1.00 76.81 115 SER A C 1
ATOM 918 O O . SER A 1 115 ? 17.277 7.236 -9.414 1.00 76.81 115 SER A O 1
ATOM 920 N N . ALA A 1 116 ? 17.954 9.085 -10.476 1.00 77.69 116 ALA A N 1
ATOM 921 C CA . ALA A 1 116 ? 17.628 9.997 -9.380 1.00 77.69 116 ALA A CA 1
ATOM 922 C C . ALA A 1 116 ? 16.123 10.044 -9.048 1.00 77.69 116 ALA A C 1
ATOM 924 O O . ALA A 1 116 ? 15.756 10.057 -7.873 1.00 77.69 116 ALA A O 1
ATOM 925 N N . LEU A 1 117 ? 15.249 10.016 -10.063 1.00 80.81 117 LEU A N 1
ATOM 926 C CA . LEU A 1 117 ? 13.796 10.001 -9.857 1.00 80.81 117 LEU A CA 1
ATOM 927 C C . LEU A 1 117 ? 13.353 8.695 -9.196 1.00 80.81 117 LEU A C 1
ATOM 929 O O . LEU A 1 117 ? 12.551 8.724 -8.267 1.00 80.81 117 LEU A O 1
ATOM 933 N N . TYR A 1 118 ? 13.919 7.561 -9.620 1.00 82.00 118 TYR A N 1
ATOM 934 C CA . TYR A 1 118 ? 13.632 6.264 -9.006 1.00 82.00 118 TYR A CA 1
ATOM 935 C C . TYR A 1 118 ? 13.962 6.264 -7.508 1.00 82.00 118 TYR A C 1
ATOM 937 O O . TYR A 1 118 ? 13.117 5.911 -6.686 1.00 82.00 118 TYR A O 1
ATOM 945 N N . SER A 1 119 ? 15.161 6.728 -7.145 1.00 80.88 119 SER A N 1
ATOM 946 C CA . SER A 1 119 ? 15.589 6.821 -5.745 1.00 80.88 119 SER A CA 1
ATOM 947 C C . SER A 1 119 ? 14.689 7.744 -4.922 1.00 80.88 119 SER A C 1
ATOM 949 O O . SER A 1 119 ? 14.312 7.391 -3.806 1.00 80.88 119 SER A O 1
ATOM 951 N N . PHE A 1 120 ? 14.285 8.891 -5.477 1.00 86.25 120 PHE A N 1
ATOM 952 C CA . PHE A 1 120 ? 13.375 9.819 -4.803 1.00 86.25 120 PHE A CA 1
ATOM 953 C C . PHE A 1 120 ? 12.019 9.173 -4.482 1.00 86.25 120 PHE A C 1
ATOM 955 O O . PHE A 1 120 ? 11.577 9.195 -3.332 1.00 86.25 120 PHE A O 1
ATOM 962 N N . PHE A 1 121 ? 11.374 8.542 -5.467 1.00 85.94 121 PHE A N 1
ATOM 963 C CA . PHE A 1 121 ? 10.091 7.872 -5.240 1.00 85.94 121 PHE A CA 1
ATOM 964 C C . PHE A 1 121 ? 10.215 6.658 -4.321 1.00 85.94 121 PHE A C 1
ATOM 966 O O . PHE A 1 121 ? 9.278 6.345 -3.589 1.00 85.94 121 PHE A O 1
ATOM 973 N N . PHE A 1 122 ? 11.374 5.999 -4.304 1.00 83.75 122 PHE A N 1
ATOM 974 C CA . PHE A 1 122 ? 11.608 4.875 -3.406 1.00 83.75 122 PHE A CA 1
ATOM 975 C C . PHE A 1 122 ? 11.676 5.346 -1.954 1.00 83.75 122 PHE A C 1
ATOM 977 O O . PHE A 1 122 ? 11.025 4.768 -1.086 1.00 83.75 122 PHE A O 1
ATOM 984 N N . VAL A 1 123 ? 12.386 6.446 -1.693 1.00 86.50 123 VAL A N 1
ATOM 985 C CA . VAL A 1 123 ? 12.403 7.086 -0.371 1.00 86.50 123 VAL A CA 1
ATOM 986 C C . VAL A 1 123 ? 10.994 7.524 0.037 1.00 86.50 123 VAL A C 1
ATOM 988 O O . VAL A 1 123 ? 10.584 7.265 1.167 1.00 86.50 123 VAL A O 1
ATOM 991 N N . LEU A 1 124 ? 10.212 8.105 -0.879 1.00 87.31 124 LEU A N 1
ATOM 992 C CA . LEU A 1 124 ? 8.823 8.494 -0.609 1.00 87.31 124 LEU A CA 1
ATOM 993 C C . LEU A 1 124 ? 7.946 7.293 -0.205 1.00 87.31 124 LEU A C 1
ATOM 995 O O . LEU A 1 124 ? 7.188 7.374 0.764 1.00 87.31 124 LEU A O 1
ATOM 999 N N . ALA A 1 125 ? 8.085 6.158 -0.895 1.00 85.19 125 ALA A N 1
ATOM 1000 C CA . ALA A 1 125 ? 7.375 4.923 -0.569 1.00 85.19 125 ALA A CA 1
ATOM 1001 C C . ALA A 1 125 ? 7.758 4.388 0.825 1.00 85.19 125 ALA A C 1
ATOM 1003 O O . ALA A 1 125 ? 6.883 4.000 1.610 1.00 85.19 125 ALA A O 1
ATOM 1004 N N . GLN A 1 126 ? 9.044 4.436 1.183 1.00 84.81 126 GLN A N 1
ATOM 1005 C CA . GLN A 1 126 ? 9.514 4.054 2.519 1.00 84.81 126 GLN A CA 1
ATOM 1006 C C . GLN A 1 126 ? 8.954 4.980 3.605 1.00 84.81 126 GLN A C 1
ATOM 1008 O O . GLN A 1 126 ? 8.426 4.498 4.608 1.00 84.81 126 GLN A O 1
ATOM 1013 N N . ILE A 1 127 ? 8.970 6.298 3.377 1.00 86.00 127 ILE A N 1
ATOM 1014 C CA . ILE A 1 127 ? 8.384 7.283 4.298 1.00 86.00 127 ILE A CA 1
ATOM 1015 C C . ILE A 1 127 ? 6.886 7.021 4.481 1.00 86.00 127 ILE A C 1
ATOM 1017 O O . ILE A 1 127 ? 6.409 7.024 5.613 1.00 86.00 127 ILE A O 1
ATOM 1021 N N . SER A 1 128 ? 6.145 6.716 3.410 1.00 87.12 128 SER A N 1
ATOM 1022 C CA . SER A 1 128 ? 4.712 6.398 3.514 1.00 87.12 128 SER A CA 1
ATOM 1023 C C . SER A 1 128 ? 4.442 5.175 4.398 1.00 87.12 128 SER A C 1
ATOM 1025 O O . SER A 1 128 ? 3.501 5.159 5.194 1.00 87.12 128 SER A O 1
ATOM 1027 N N . THR A 1 129 ? 5.315 4.168 4.316 1.00 83.44 129 THR A N 1
ATOM 1028 C CA . THR A 1 129 ? 5.236 2.949 5.127 1.00 83.44 129 THR A CA 1
ATOM 1029 C C . THR A 1 129 ? 5.543 3.256 6.589 1.00 83.44 129 THR A C 1
ATOM 1031 O O . THR A 1 129 ? 4.813 2.826 7.482 1.00 83.44 129 THR A O 1
ATOM 1034 N N . LEU A 1 130 ? 6.572 4.068 6.837 1.00 83.50 130 LEU A N 1
ATOM 1035 C CA . LEU A 1 130 ? 6.951 4.507 8.176 1.00 83.50 130 LEU A CA 1
ATOM 1036 C C . LEU A 1 130 ? 5.846 5.358 8.821 1.00 83.50 130 LEU A C 1
ATOM 1038 O O . LEU A 1 130 ? 5.504 5.133 9.980 1.00 83.50 130 LEU A O 1
ATOM 1042 N N . CYS A 1 131 ? 5.209 6.256 8.064 1.00 83.94 131 CYS A N 1
ATOM 1043 C CA . CYS A 1 131 ? 4.036 7.005 8.517 1.00 83.94 131 CYS A CA 1
ATOM 1044 C C . CYS A 1 131 ? 2.888 6.080 8.931 1.00 83.94 131 CYS A C 1
ATOM 1046 O O . CYS A 1 131 ? 2.279 6.312 9.972 1.00 83.94 131 CYS A O 1
ATOM 1048 N N . ASN A 1 132 ? 2.608 5.017 8.173 1.00 82.75 132 ASN A N 1
ATOM 1049 C CA . ASN A 1 132 ? 1.572 4.051 8.542 1.00 82.75 132 ASN A CA 1
ATOM 1050 C C . ASN A 1 132 ? 1.910 3.287 9.825 1.00 82.75 132 ASN A C 1
ATOM 1052 O O . ASN A 1 132 ? 1.043 3.139 10.684 1.00 82.75 132 ASN A O 1
ATOM 1056 N N . ILE A 1 133 ? 3.161 2.851 9.988 1.00 79.62 133 ILE A N 1
ATOM 1057 C CA . ILE A 1 133 ? 3.618 2.170 11.208 1.00 79.62 133 ILE A CA 1
ATOM 1058 C C . ILE A 1 133 ? 3.486 3.101 12.419 1.00 79.62 133 ILE A C 1
ATOM 1060 O O . ILE A 1 133 ? 2.913 2.707 13.435 1.00 79.62 133 ILE A O 1
ATOM 1064 N N . LEU A 1 134 ? 3.957 4.348 12.305 1.00 83.94 134 LEU A N 1
ATOM 1065 C CA . LEU A 1 134 ? 3.836 5.344 13.372 1.00 83.94 134 LEU A CA 1
ATOM 1066 C C . LEU A 1 134 ? 2.374 5.640 13.706 1.00 83.94 134 LEU A C 1
ATOM 1068 O O . LEU A 1 134 ? 2.014 5.707 14.878 1.00 83.94 134 LEU A O 1
ATOM 1072 N N . ASN A 1 135 ? 1.519 5.783 12.695 1.00 81.50 135 ASN A N 1
ATOM 1073 C CA . ASN A 1 135 ? 0.099 6.053 12.890 1.00 81.50 135 ASN A CA 1
ATOM 1074 C C . ASN A 1 135 ? -0.602 4.886 13.606 1.00 81.50 135 ASN A C 1
ATOM 1076 O O . ASN A 1 135 ? -1.389 5.096 14.529 1.00 81.50 135 ASN A O 1
ATOM 1080 N N . LEU A 1 136 ? -0.266 3.648 13.233 1.00 79.25 136 LEU A N 1
ATOM 1081 C CA . LEU A 1 136 ? -0.775 2.447 13.888 1.00 79.25 136 LEU A CA 1
ATOM 1082 C C . LEU A 1 136 ? -0.299 2.366 15.345 1.00 79.25 136 LEU A C 1
ATOM 1084 O O . LEU A 1 136 ? -1.109 2.124 16.238 1.00 79.25 136 LEU A O 1
ATOM 1088 N N . PHE A 1 137 ? 0.979 2.653 15.601 1.00 76.06 137 PHE A N 1
ATOM 1089 C CA . PHE A 1 137 ? 1.545 2.675 16.950 1.00 76.06 137 PHE A CA 1
ATOM 1090 C C . PHE A 1 137 ? 0.922 3.760 17.845 1.00 76.06 137 PHE A C 1
ATOM 1092 O O . PHE A 1 137 ? 0.605 3.504 19.007 1.00 76.06 137 PHE A O 1
ATOM 1099 N N . LEU A 1 138 ? 0.714 4.970 17.316 1.00 79.38 138 LEU A N 1
ATOM 1100 C CA . LEU A 1 138 ? 0.157 6.093 18.075 1.00 79.38 138 LEU A CA 1
ATOM 1101 C C . LEU A 1 138 ? -1.322 5.887 18.423 1.00 79.38 138 LEU A C 1
ATOM 1103 O O . LEU A 1 138 ? -1.746 6.256 19.520 1.00 79.38 138 LEU A O 1
ATOM 1107 N N . CYS A 1 139 ? -2.100 5.293 17.517 1.00 71.38 139 CYS A N 1
ATOM 1108 C CA . CYS A 1 139 ? -3.550 5.196 17.679 1.00 71.38 139 CYS A CA 1
ATOM 1109 C C . CYS A 1 139 ? -4.034 3.887 18.307 1.00 71.38 139 CYS A C 1
ATOM 1111 O O . CYS A 1 139 ? -5.094 3.881 18.937 1.00 71.38 139 CYS A O 1
ATOM 1113 N N . HIS A 1 140 ? -3.276 2.791 18.223 1.00 75.50 140 HIS A N 1
ATOM 1114 C CA . HIS A 1 140 ? -3.607 1.572 18.963 1.00 75.50 140 HIS A CA 1
ATOM 1115 C C . HIS A 1 140 ? -3.026 1.606 20.378 1.00 75.50 140 HIS A C 1
ATOM 1117 O O . HIS A 1 140 ? -1.948 1.081 20.661 1.00 75.50 140 HIS A O 1
ATOM 1123 N N . HIS A 1 141 ? -3.803 2.174 21.304 1.00 72.38 141 HIS A N 1
ATOM 1124 C CA . HIS A 1 141 ? -3.440 2.221 22.721 1.00 72.38 141 HIS A CA 1
ATOM 1125 C C . HIS A 1 141 ? -3.109 0.833 23.303 1.00 72.38 141 HIS A C 1
ATOM 1127 O O . HIS A 1 141 ? -2.167 0.720 24.086 1.00 72.38 141 HIS A O 1
ATOM 1133 N N . GLU A 1 142 ? -3.834 -0.210 22.889 1.00 70.62 142 GLU A N 1
ATOM 1134 C CA . GLU A 1 142 ? -3.631 -1.593 23.349 1.00 70.62 142 GLU A CA 1
ATOM 1135 C C . GLU A 1 142 ? -2.269 -2.158 22.921 1.00 70.62 142 GLU A C 1
ATOM 1137 O O . GLU A 1 142 ? -1.591 -2.787 23.727 1.00 70.62 142 GLU A O 1
ATOM 1142 N N . ILE A 1 143 ? -1.816 -1.866 21.695 1.00 69.56 143 ILE A N 1
ATOM 1143 C CA . ILE A 1 143 ? -0.485 -2.275 21.212 1.00 69.56 143 ILE A CA 1
ATOM 1144 C C . ILE A 1 143 ? 0.599 -1.554 22.013 1.00 69.56 143 ILE A C 1
ATOM 1146 O O . ILE A 1 143 ? 1.583 -2.164 22.429 1.00 69.56 143 ILE A O 1
ATOM 1150 N N . ARG A 1 144 ? 0.396 -0.260 22.288 1.00 74.81 144 ARG A N 1
ATOM 1151 C CA . ARG A 1 144 ? 1.317 0.528 23.110 1.00 74.81 144 ARG A CA 1
ATOM 1152 C C . ARG A 1 144 ? 1.408 -0.015 24.537 1.00 74.81 144 ARG A C 1
ATOM 1154 O O . ARG A 1 144 ? 2.506 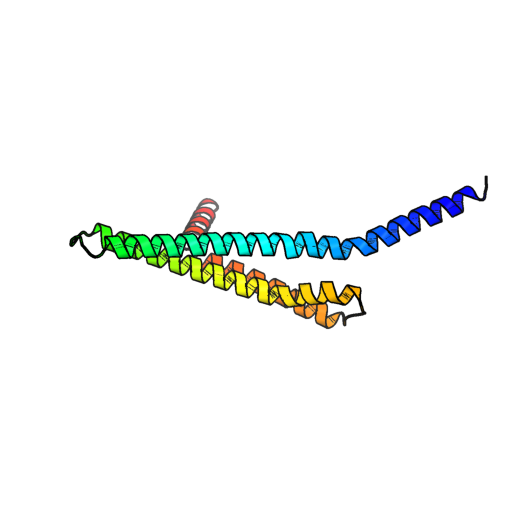-0.134 25.063 1.00 74.81 144 ARG A O 1
ATOM 1161 N N . GLN A 1 145 ? 0.277 -0.369 25.149 1.00 76.19 145 GLN A N 1
ATOM 1162 C CA . GLN A 1 145 ? 0.251 -0.993 26.476 1.00 76.19 145 GLN A CA 1
ATOM 1163 C C . GLN A 1 145 ? 0.933 -2.358 26.477 1.00 76.19 145 GLN A C 1
ATOM 1165 O O . GLN A 1 145 ? 1.726 -2.633 27.369 1.00 76.19 145 GLN A O 1
ATOM 1170 N N . TYR A 1 146 ? 0.681 -3.187 25.464 1.00 77.19 146 TYR A N 1
ATOM 1171 C CA . TYR A 1 146 ? 1.332 -4.485 25.334 1.00 77.19 146 TYR A CA 1
ATOM 1172 C C . TYR A 1 146 ? 2.859 -4.356 25.227 1.00 77.19 146 TYR A C 1
ATOM 1174 O O . TYR A 1 146 ? 3.584 -5.044 25.941 1.00 77.19 146 TYR A O 1
ATOM 1182 N N . LEU A 1 147 ? 3.352 -3.436 24.392 1.00 74.62 147 LEU A N 1
ATOM 1183 C CA . LEU A 1 147 ? 4.788 -3.186 24.230 1.00 74.62 147 LEU A CA 1
ATOM 1184 C C . LEU A 1 147 ? 5.438 -2.641 25.503 1.00 74.62 147 LEU A C 1
ATOM 1186 O O . LEU A 1 147 ? 6.515 -3.098 25.870 1.00 74.62 147 LEU A O 1
ATOM 1190 N N . ILE A 1 148 ? 4.782 -1.709 26.199 1.00 82.81 148 ILE A N 1
ATOM 1191 C CA . ILE A 1 148 ? 5.279 -1.184 27.479 1.00 82.81 148 ILE A CA 1
ATOM 1192 C C . ILE A 1 148 ? 5.374 -2.308 28.518 1.00 82.81 148 ILE A C 1
ATOM 1194 O O . ILE A 1 148 ? 6.405 -2.440 29.173 1.00 82.81 148 ILE A O 1
ATOM 1198 N N . ASN A 1 149 ? 4.345 -3.153 28.616 1.00 79.94 149 ASN A N 1
ATOM 1199 C CA . ASN A 1 149 ? 4.328 -4.273 29.556 1.00 79.94 149 ASN A CA 1
ATOM 1200 C C . ASN A 1 149 ? 5.426 -5.304 29.246 1.00 79.94 149 ASN A C 1
ATOM 1202 O O . ASN A 1 149 ? 6.053 -5.816 30.165 1.00 79.94 149 ASN A O 1
ATOM 1206 N N . GLN A 1 150 ? 5.689 -5.589 27.967 1.00 77.94 150 GLN A N 1
ATOM 1207 C CA . GLN A 1 150 ? 6.774 -6.486 27.545 1.00 77.94 150 GLN A CA 1
ATOM 1208 C C . GLN A 1 150 ? 8.161 -5.909 27.867 1.00 77.94 150 GLN A C 1
ATOM 1210 O O . GLN A 1 150 ? 9.027 -6.625 28.359 1.00 77.94 150 GLN A O 1
ATOM 1215 N N . ILE A 1 151 ? 8.370 -4.608 27.645 1.00 82.00 151 ILE A N 1
ATOM 1216 C CA . ILE A 1 151 ? 9.636 -3.934 27.979 1.00 82.00 151 ILE A CA 1
ATOM 1217 C C . ILE A 1 151 ? 9.877 -3.948 29.494 1.00 82.00 151 ILE A C 1
ATOM 1219 O O . ILE A 1 151 ? 11.000 -4.184 29.920 1.00 82.00 151 ILE A O 1
ATOM 1223 N N . GLN A 1 152 ? 8.833 -3.761 30.306 1.00 76.88 152 GLN A N 1
ATOM 1224 C CA . GLN A 1 152 ? 8.931 -3.850 31.768 1.00 76.88 152 GLN A CA 1
ATOM 1225 C C . GLN A 1 152 ? 9.204 -5.266 32.295 1.00 76.88 152 GLN A C 1
ATOM 1227 O O . GLN A 1 152 ? 9.638 -5.397 33.429 1.00 76.88 152 GLN A O 1
ATOM 1232 N N . GLN A 1 153 ? 8.933 -6.319 31.519 1.00 76.00 153 GLN A N 1
ATOM 1233 C CA . GLN A 1 153 ? 9.244 -7.701 31.908 1.00 76.00 153 GLN A CA 1
ATOM 1234 C C . GLN A 1 153 ? 10.680 -8.116 31.563 1.00 76.00 153 GLN A C 1
ATOM 1236 O O . GLN A 1 153 ? 11.172 -9.107 32.097 1.00 76.00 153 GLN A O 1
ATOM 1241 N N . LEU A 1 154 ? 11.332 -7.390 30.652 1.00 74.69 154 LEU A N 1
ATOM 1242 C CA . LEU A 1 154 ? 12.703 -7.649 30.204 1.00 74.69 154 LEU A CA 1
ATOM 1243 C C . LEU A 1 154 ? 13.763 -6.865 30.993 1.00 74.69 154 LEU A C 1
ATOM 1245 O O . LEU A 1 154 ? 14.952 -7.121 30.806 1.00 74.69 154 LEU A O 1
ATOM 1249 N N . LEU A 1 155 ? 13.340 -5.905 31.817 1.00 62.41 155 LEU A N 1
ATOM 1250 C CA . LEU A 1 155 ? 14.176 -4.964 32.563 1.00 62.41 155 LEU A CA 1
ATOM 1251 C C . LEU A 1 155 ? 14.086 -5.276 34.060 1.00 62.41 155 LEU A C 1
ATOM 1253 O O . LEU A 1 155 ? 15.154 -5.320 34.706 1.00 62.41 155 LEU A O 1
#

Sequence (155 aa):
MGLLAPLMLLSKNLSICVTQQWMPYYKLGVIVIFPSLISIIANSVIFNFACLSTRRIRLHGGIASMNPIRSRQERLRHREVYLLKQMAFMFCVHVGGWAPIYIIAASNIHGYLFSALYSFFFVLAQISTLCNILNLFLCHHEIRQYLINQIQQLL

pLDDT: mean 72.75, std 8.81, range [50.28, 87.31]

Secondary structure (DSSP, 8-state):
-TTHHHHHHHHHHHHHHHHHHHHHHHHIIIIIIHHHHHHHHHHHHHHHHHHHHHHHHHHHTTT----THHHHHHHHHHHHHHHHHHHHHHHHHHHHHHHHHHHHHHHTTTS---HHHHHHHHHHHHHHHHHHHHHHHHH-HHHHHHHHHHHHHH-

Organism: NCBI:txid392030

Radius of gyration: 25.52 Å; chains: 1; bounding box: 70×43×66 Å

Foldseek 3Di:
DVPVVVVVVVVVVVVVVVVVLCVLVCCLVPVPVVVLVVLVVVLVVLVVVLVVVVVVVVVVVPDDDDDPVVVVVVVVNVLSVVVSVLSVVLSCLLCVLCVVLSVCSVCVSPDDDDPVSNVVSVVSNVVSVVVSVVSCCVSPPVVVVVVVVVVVVVD